Protein AF-A0A3P7BWD8-F1 (afdb_monomer_lite)

Radius of gyration: 16.14 Å; chains: 1; bounding box: 41×26×42 Å

pLDDT: mean 90.18, std 4.86, range [79.0, 96.38]

Secondary structure (DSSP, 8-state):
-HHHHHT-SSSSSTTHHHHHEEEEEGGGS---HHHHHHTTT-SEEEEES-B--TTSSSTTPBPHHHHHHHHHHHHHHHHH-

Structure (mmCIF, N/CA/C/O backbone):
data_AF-A0A3P7BWD8-F1
#
_entry.id   AF-A0A3P7BWD8-F1
#
loop_
_atom_site.group_PDB
_atom_site.id
_atom_site.type_symbol
_atom_site.label_atom_id
_atom_site.label_alt_id
_atom_site.label_comp_id
_atom_site.label_asym_id
_atom_site.label_entity_id
_atom_site.label_seq_id
_atom_site.pdbx_PDB_ins_code
_atom_site.Cartn_x
_atom_site.Cartn_y
_atom_site.Cartn_z
_atom_site.occupancy
_atom_site.B_iso_or_equiv
_atom_site.auth_seq_id
_atom_site.auth_comp_id
_atom_site.auth_asym_id
_atom_site.auth_atom_id
_atom_site.pdbx_PDB_model_num
ATOM 1 N N . MET A 1 1 ? 6.557 5.571 -11.238 1.00 82.00 1 MET A N 1
ATOM 2 C CA . MET A 1 1 ? 6.717 4.725 -12.439 1.00 82.00 1 MET A CA 1
ATOM 3 C C . MET A 1 1 ? 6.271 3.279 -12.231 1.00 82.00 1 MET A C 1
ATOM 5 O O . MET A 1 1 ? 5.423 2.845 -12.989 1.00 82.00 1 MET A O 1
ATOM 9 N N . VAL A 1 2 ? 6.758 2.546 -11.214 1.00 91.44 2 VAL A N 1
ATOM 10 C CA . VAL A 1 2 ? 6.393 1.121 -10.995 1.00 91.44 2 VAL A CA 1
ATOM 11 C C . VAL A 1 2 ? 4.878 0.873 -11.044 1.00 91.44 2 VAL A C 1
ATOM 13 O O . VAL A 1 2 ? 4.436 -0.015 -11.763 1.00 91.44 2 VAL A O 1
ATOM 16 N N . TYR A 1 3 ? 4.081 1.700 -10.357 1.00 91.44 3 TYR A N 1
ATOM 17 C CA . TYR A 1 3 ? 2.617 1.621 -10.408 1.00 91.44 3 TYR A CA 1
ATOM 18 C C . TYR A 1 3 ? 2.052 1.743 -11.831 1.00 91.44 3 TYR A C 1
ATOM 20 O O . TYR A 1 3 ? 1.326 0.866 -12.275 1.00 91.44 3 TYR A O 1
ATOM 28 N N . GLN A 1 4 ? 2.425 2.791 -12.566 1.00 92.44 4 GLN A N 1
ATOM 29 C CA . GLN A 1 4 ? 1.886 3.062 -13.903 1.00 92.44 4 GLN A CA 1
ATOM 30 C C . GLN A 1 4 ? 2.189 1.955 -14.916 1.00 92.44 4 GLN A C 1
ATOM 32 O O . GLN A 1 4 ? 1.378 1.714 -15.796 1.00 92.44 4 GLN A O 1
ATOM 37 N N . ILE A 1 5 ? 3.343 1.297 -14.799 1.00 91.00 5 ILE A N 1
ATOM 38 C CA . ILE A 1 5 ? 3.772 0.272 -15.760 1.00 91.00 5 ILE A CA 1
ATOM 39 C C . ILE A 1 5 ? 3.155 -1.091 -15.442 1.00 91.00 5 ILE A C 1
ATOM 41 O O . ILE A 1 5 ? 2.774 -1.812 -16.355 1.00 91.00 5 ILE A O 1
ATOM 45 N N . TYR A 1 6 ? 3.102 -1.463 -14.158 1.00 90.62 6 TYR A N 1
ATOM 46 C CA . TYR A 1 6 ? 2.813 -2.844 -13.751 1.00 90.62 6 TYR A CA 1
ATOM 47 C C . TYR A 1 6 ? 1.455 -3.033 -13.070 1.00 90.62 6 TYR A C 1
ATOM 49 O O . TYR A 1 6 ? 0.978 -4.160 -12.993 1.00 90.62 6 TYR A O 1
ATOM 57 N N . TYR A 1 7 ? 0.848 -1.965 -12.548 1.00 90.56 7 TYR A N 1
ATOM 58 C CA . TYR A 1 7 ? -0.340 -2.057 -11.690 1.00 90.56 7 TYR A CA 1
ATOM 59 C C . TYR A 1 7 ? -1.498 -1.159 -12.130 1.00 90.56 7 TYR A C 1
ATOM 61 O O . TYR A 1 7 ? -2.634 -1.398 -11.728 1.00 90.56 7 TYR A O 1
ATOM 69 N N . SER A 1 8 ? -1.232 -0.125 -12.927 1.00 93.25 8 SER A N 1
ATOM 70 C CA . SER A 1 8 ? -2.268 0.758 -13.450 1.00 93.25 8 SER A CA 1
ATOM 71 C C . SER A 1 8 ? -2.975 0.102 -14.642 1.00 93.25 8 SER A C 1
ATOM 73 O O . SER A 1 8 ? -2.295 -0.286 -15.592 1.00 93.25 8 SER A O 1
ATOM 75 N N . PRO A 1 9 ? -4.316 0.001 -14.641 1.00 90.94 9 PRO A N 1
ATOM 76 C CA . PRO A 1 9 ? -5.063 -0.595 -15.750 1.00 90.94 9 PRO A CA 1
ATOM 77 C C . PRO A 1 9 ? -4.938 0.179 -17.068 1.00 90.94 9 PRO A C 1
ATOM 79 O O . PRO A 1 9 ? -4.964 -0.417 -18.140 1.00 90.94 9 PRO A O 1
ATOM 82 N N . ASP A 1 10 ? -4.832 1.507 -16.990 1.00 93.12 10 ASP A N 1
ATOM 83 C CA . ASP A 1 10 ? -4.814 2.426 -18.134 1.00 93.12 10 ASP A CA 1
ATOM 84 C C . ASP A 1 10 ? -3.485 3.194 -18.260 1.00 93.12 10 ASP A C 1
ATOM 86 O O . ASP A 1 10 ? -3.369 4.125 -19.055 1.00 93.12 10 ASP A O 1
ATOM 90 N N . GLY A 1 11 ? -2.483 2.845 -17.447 1.00 89.88 11 GLY A N 1
ATOM 91 C CA . GLY A 1 11 ? -1.210 3.566 -17.355 1.00 89.88 11 GLY A CA 1
ATOM 92 C C . GLY A 1 11 ? -1.307 4.935 -16.667 1.00 89.88 11 GLY A C 1
ATOM 93 O O . GLY A 1 11 ? -0.297 5.633 -16.512 1.00 89.88 11 GLY A O 1
ATOM 94 N N . SER A 1 12 ? -2.499 5.337 -16.216 1.00 93.38 12 SER A N 1
ATOM 95 C CA . SER A 1 12 ? -2.702 6.598 -15.510 1.00 93.38 12 SER A CA 1
ATOM 96 C C . SER A 1 12 ? -2.318 6.492 -14.028 1.00 93.38 12 SER A C 1
ATOM 98 O O . SER A 1 12 ? -2.036 5.419 -13.494 1.00 93.38 12 SER A O 1
ATOM 100 N N . MET A 1 13 ? -2.308 7.633 -13.338 1.00 93.38 13 MET A N 1
ATOM 101 C CA . MET A 1 13 ? -2.097 7.704 -11.885 1.00 93.38 13 MET A CA 1
ATOM 102 C C . MET A 1 13 ? -3.396 7.545 -11.078 1.00 93.38 13 MET A C 1
ATOM 104 O O . MET A 1 13 ? -3.381 7.684 -9.852 1.00 93.38 13 MET A O 1
ATOM 108 N N . LYS A 1 14 ? -4.534 7.285 -11.734 1.00 94.75 14 LYS A N 1
ATOM 109 C CA . LYS A 1 14 ? -5.818 7.108 -11.045 1.00 94.75 14 LYS A CA 1
ATOM 110 C C . LYS A 1 14 ? -5.747 5.874 -10.152 1.00 94.75 14 LYS A C 1
ATOM 112 O O . LYS A 1 14 ? -5.383 4.807 -10.616 1.00 94.75 14 LYS A O 1
ATOM 117 N N . GLY A 1 15 ? -6.091 6.032 -8.874 1.00 92.69 15 GLY A N 1
ATOM 118 C CA . GLY A 1 15 ? -6.020 4.944 -7.892 1.00 92.69 15 GLY A CA 1
ATOM 119 C C . GLY A 1 15 ? -4.640 4.738 -7.258 1.00 92.69 15 GLY A C 1
ATOM 120 O O . GLY A 1 15 ? -4.508 3.900 -6.372 1.00 92.69 15 GLY A O 1
ATOM 121 N N . TYR A 1 16 ? -3.623 5.533 -7.615 1.00 93.31 16 TYR A N 1
ATOM 122 C CA . TYR A 1 16 ? -2.284 5.403 -7.029 1.00 93.31 16 TYR A CA 1
ATOM 123 C C . TYR A 1 16 ? -2.274 5.558 -5.501 1.00 93.31 16 TYR A C 1
ATOM 125 O O . TYR A 1 16 ? -1.610 4.796 -4.798 1.00 93.31 16 TYR A O 1
ATOM 133 N N . THR A 1 17 ? -3.020 6.532 -4.975 1.00 93.56 17 THR A N 1
ATOM 134 C CA . THR A 1 17 ? -3.118 6.759 -3.526 1.00 93.56 17 THR A CA 1
ATOM 135 C C . THR A 1 17 ? -3.753 5.565 -2.823 1.00 93.56 17 THR A C 1
ATOM 137 O O . THR A 1 17 ? -3.268 5.143 -1.783 1.00 93.56 17 THR A O 1
ATOM 140 N N . ASP A 1 18 ? -4.798 4.990 -3.414 1.00 92.56 18 ASP A N 1
ATOM 141 C CA . ASP A 1 18 ? -5.484 3.817 -2.873 1.00 92.56 18 ASP A CA 1
ATOM 142 C C . ASP A 1 18 ? -4.555 2.594 -2.841 1.00 92.56 18 ASP A C 1
ATOM 144 O O . ASP A 1 18 ? -4.446 1.911 -1.827 1.00 92.56 18 ASP A O 1
ATOM 148 N N . PHE A 1 19 ? -3.791 2.399 -3.916 1.00 92.25 19 PHE A N 1
ATOM 149 C CA . PHE A 1 19 ? -2.796 1.336 -4.048 1.00 92.25 19 PHE A CA 1
ATOM 150 C C . PHE A 1 19 ? -1.627 1.450 -3.058 1.00 92.25 19 PHE A C 1
ATOM 152 O O . PHE A 1 19 ? -1.088 0.448 -2.596 1.00 92.25 19 PHE A O 1
ATOM 159 N N . THR A 1 20 ? -1.205 2.675 -2.746 1.00 93.81 20 THR A N 1
ATOM 160 C CA . THR A 1 20 ? -0.022 2.941 -1.911 1.00 93.81 20 THR A CA 1
ATOM 161 C C . THR A 1 20 ? -0.326 2.874 -0.406 1.00 93.81 20 THR A C 1
ATOM 163 O O . THR A 1 20 ? 0.584 2.901 0.429 1.00 93.81 20 THR A O 1
ATOM 166 N N . LEU A 1 21 ? -1.606 2.815 -0.039 1.00 94.69 21 LEU A N 1
ATOM 167 C CA . LEU A 1 21 ? -2.058 2.812 1.344 1.00 94.69 21 LEU A CA 1
ATOM 168 C C . LEU A 1 21 ? -2.456 1.404 1.798 1.00 94.69 21 LEU A C 1
ATOM 170 O O . LEU A 1 21 ? -3.382 0.801 1.259 1.00 94.69 21 LEU A O 1
ATOM 174 N N . SER A 1 22 ? -1.820 0.929 2.867 1.00 94.00 22 SER A N 1
ATOM 175 C CA . SER A 1 22 ? -2.171 -0.322 3.542 1.00 94.00 22 SER A CA 1
ATOM 176 C C . SER A 1 22 ? -3.279 -0.117 4.568 1.00 94.00 22 SER A C 1
ATOM 178 O O . SER A 1 22 ? -3.354 0.934 5.207 1.00 94.00 22 SER A O 1
ATOM 180 N N . TYR A 1 23 ? -4.104 -1.146 4.757 1.00 92.94 23 TYR A N 1
ATOM 181 C CA . TYR A 1 23 ? -5.138 -1.177 5.789 1.00 92.94 23 TYR 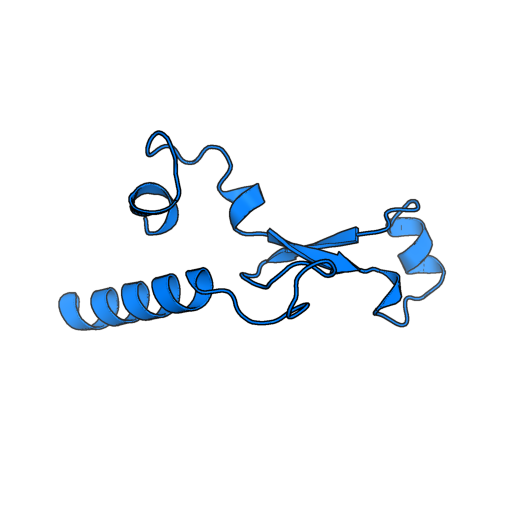A CA 1
ATOM 182 C C . TYR A 1 23 ? -4.558 -1.610 7.133 1.00 92.94 23 TYR A C 1
ATOM 184 O O . TYR A 1 23 ? -3.742 -2.530 7.202 1.00 92.94 23 TYR A O 1
ATOM 192 N N . MET A 1 24 ? -5.019 -0.968 8.200 1.00 90.06 24 MET A N 1
ATOM 193 C CA . MET A 1 24 ? -4.720 -1.337 9.574 1.00 90.06 24 MET A CA 1
ATOM 194 C C . MET A 1 24 ? -5.985 -1.397 10.398 1.00 90.06 24 MET A C 1
ATOM 196 O O . MET A 1 24 ? -6.772 -0.457 10.365 1.00 90.06 24 MET A O 1
ATOM 200 N N . ASP A 1 25 ? -6.159 -2.483 11.139 1.00 90.75 25 ASP A N 1
ATOM 201 C CA . ASP A 1 25 ? -7.233 -2.583 12.116 1.00 90.75 25 ASP A CA 1
ATOM 202 C C . ASP A 1 25 ? -6.924 -1.688 13.320 1.00 90.75 25 ASP A C 1
ATOM 204 O O . ASP A 1 25 ? -5.828 -1.750 13.886 1.00 90.75 25 ASP A O 1
ATOM 208 N N . VAL A 1 26 ? -7.872 -0.834 13.694 1.00 87.25 26 VAL A N 1
ATOM 209 C CA . VAL A 1 26 ? -7.735 0.084 14.829 1.00 87.25 26 VAL A CA 1
ATOM 210 C C . VAL A 1 26 ? -7.604 -0.680 16.143 1.00 87.25 26 VAL A C 1
ATOM 212 O O . VAL A 1 26 ? -6.812 -0.283 17.000 1.00 87.25 26 VAL A O 1
ATOM 215 N N . ASP A 1 27 ? -8.297 -1.812 16.269 1.00 83.81 27 ASP A N 1
ATOM 216 C CA . ASP A 1 27 ? -8.304 -2.616 17.494 1.00 83.81 27 ASP A CA 1
ATOM 217 C C . ASP A 1 27 ? -6.972 -3.345 17.724 1.00 83.81 27 ASP A C 1
ATOM 219 O O . ASP A 1 27 ? -6.693 -3.826 18.824 1.00 83.81 27 ASP A O 1
ATOM 223 N N . SER A 1 28 ? -6.102 -3.393 16.707 1.00 82.75 28 SER A N 1
ATOM 224 C CA . SER A 1 28 ? -4.752 -3.949 16.844 1.00 82.75 28 SER A CA 1
ATOM 225 C C . SER A 1 28 ? -3.822 -3.085 17.705 1.00 82.75 28 SER A C 1
ATOM 227 O O . SER A 1 28 ? -2.786 -3.569 18.167 1.00 82.75 28 SER A O 1
ATOM 229 N N . PHE A 1 29 ? -4.190 -1.826 17.969 1.00 79.25 29 PHE A N 1
ATOM 230 C CA . PHE A 1 29 ? -3.424 -0.913 18.808 1.00 79.25 29 PHE A CA 1
ATOM 231 C C . PHE A 1 29 ? -4.124 -0.596 20.127 1.00 79.25 29 PHE A C 1
ATOM 233 O O . PHE A 1 29 ? -5.344 -0.492 20.225 1.00 79.25 29 PHE A O 1
ATOM 240 N N . LYS A 1 30 ? -3.319 -0.331 21.160 1.00 79.38 30 LYS A N 1
ATOM 241 C CA . LYS A 1 30 ? -3.805 0.307 22.388 1.00 79.38 30 LYS A CA 1
ATOM 242 C C . LYS A 1 30 ? -3.954 1.806 22.137 1.00 79.38 30 LYS A C 1
ATOM 244 O O . LYS A 1 30 ? -3.020 2.569 22.360 1.00 79.38 30 LYS A O 1
ATOM 249 N N . VAL A 1 31 ? -5.114 2.197 21.621 1.00 79.00 31 VAL A N 1
ATOM 250 C CA . VAL A 1 31 ? -5.448 3.587 21.287 1.00 79.00 31 VAL A CA 1
ATOM 251 C C . VAL A 1 31 ? -6.073 4.284 22.501 1.00 79.00 31 VAL A C 1
ATOM 253 O O . VAL A 1 31 ? -6.922 3.697 23.177 1.00 79.00 31 VAL A O 1
ATOM 256 N N . SER A 1 32 ? -5.658 5.525 22.781 1.00 82.56 32 SER A N 1
ATOM 257 C CA . SER A 1 32 ? -6.277 6.367 23.815 1.00 82.56 32 SER A CA 1
ATOM 258 C C . SER A 1 32 ? -7.736 6.678 23.459 1.00 82.56 32 SER A C 1
ATOM 260 O O . SER A 1 32 ? -8.098 6.751 22.286 1.00 82.56 32 SER A O 1
ATOM 262 N N . GLU A 1 33 ? -8.591 6.913 24.455 1.00 80.38 33 GLU A N 1
ATOM 263 C CA . GLU A 1 33 ? -9.994 7.290 24.222 1.00 80.38 33 GLU A CA 1
ATOM 264 C C . GLU A 1 33 ? -10.136 8.617 23.450 1.00 80.38 33 GLU A C 1
ATOM 266 O O . GLU A 1 33 ? -11.122 8.831 22.746 1.00 80.38 33 GLU A O 1
ATOM 271 N N . GLU A 1 34 ? -9.138 9.500 23.527 1.00 82.31 34 GLU A N 1
ATOM 272 C CA . GLU A 1 34 ? -9.088 10.736 22.737 1.00 82.31 34 GLU A CA 1
ATOM 273 C C . GLU A 1 34 ? -8.844 10.453 21.248 1.00 82.31 34 GLU A C 1
ATOM 275 O O . GLU A 1 34 ? -9.566 10.957 20.387 1.00 82.31 34 GLU A O 1
ATOM 280 N N . ASP A 1 35 ? -7.896 9.568 20.945 1.00 81.25 35 ASP A N 1
ATOM 281 C CA . ASP A 1 35 ? -7.568 9.164 19.578 1.00 81.25 35 ASP A CA 1
ATOM 282 C C . ASP A 1 35 ? -8.705 8.348 18.948 1.00 81.25 35 ASP A C 1
ATOM 284 O O . ASP A 1 35 ? -9.029 8.528 17.774 1.00 81.25 35 ASP A O 1
ATOM 288 N N . LYS A 1 36 ? -9.411 7.521 19.731 1.00 80.25 36 LYS A N 1
ATOM 289 C CA . LYS A 1 36 ? -10.622 6.825 19.260 1.00 80.25 36 LYS A CA 1
ATOM 290 C C . LYS A 1 36 ? -11.717 7.794 18.807 1.00 80.25 36 LYS A C 1
ATOM 292 O O . LYS A 1 36 ? -12.416 7.510 17.834 1.00 80.25 36 LYS A O 1
ATOM 297 N N . LYS A 1 37 ? -11.851 8.964 19.450 1.00 82.12 37 LYS A N 1
ATOM 298 C CA . LYS A 1 37 ? -12.786 10.011 18.993 1.00 82.12 37 LYS A CA 1
ATOM 299 C C . LYS A 1 37 ? -12.365 10.603 17.648 1.00 82.12 37 LYS A C 1
ATOM 301 O O . LYS A 1 37 ? -13.235 10.880 16.823 1.00 82.12 37 LYS A O 1
ATOM 306 N N . LEU A 1 38 ? -11.061 10.757 17.396 1.00 84.38 38 LEU A N 1
ATOM 307 C CA . LEU A 1 38 ? -10.544 11.227 16.101 1.00 84.38 38 LEU A CA 1
ATOM 308 C C . LEU A 1 38 ? -10.865 10.253 14.964 1.00 84.38 38 LEU A C 1
ATOM 310 O O . LEU A 1 38 ? -11.121 10.683 13.839 1.00 84.38 38 LEU A O 1
ATOM 314 N N . LEU A 1 39 ? -10.918 8.956 15.269 1.00 83.31 39 LEU A N 1
ATOM 315 C CA . LEU A 1 39 ? -11.250 7.904 14.309 1.00 83.31 39 LEU A CA 1
ATOM 316 C C . LEU A 1 39 ? -12.735 7.856 13.938 1.00 83.31 39 LEU A C 1
ATOM 318 O O . LEU A 1 39 ? -13.088 7.192 12.967 1.00 83.31 39 LEU A O 1
ATOM 322 N N . LYS A 1 40 ? -13.610 8.569 14.664 1.00 85.31 40 LYS A N 1
ATOM 323 C CA . LYS A 1 40 ? -15.053 8.683 14.373 1.00 85.31 40 LYS A CA 1
ATOM 324 C C . LYS A 1 40 ? -15.747 7.328 14.135 1.00 85.31 40 LYS A C 1
ATOM 326 O O . LYS A 1 40 ? -16.654 7.234 13.313 1.00 85.31 40 LYS A O 1
ATOM 331 N N . GLY A 1 41 ? -15.316 6.282 14.843 1.00 81.12 41 GLY A N 1
ATOM 332 C CA . GLY A 1 41 ? -15.869 4.930 14.704 1.00 81.12 41 GLY A CA 1
ATOM 333 C C . GLY A 1 41 ? -15.403 4.158 13.463 1.00 81.12 41 GLY A C 1
ATOM 334 O O . GLY A 1 41 ? -16.015 3.151 13.118 1.00 81.12 41 GLY A O 1
ATOM 335 N N . ALA A 1 42 ? -14.346 4.601 12.777 1.00 85.88 42 ALA A N 1
ATOM 336 C CA . ALA A 1 42 ? -13.728 3.825 11.708 1.00 85.88 42 ALA A CA 1
ATOM 337 C C . ALA A 1 42 ? -13.079 2.549 12.268 1.00 85.88 42 ALA A C 1
ATOM 339 O O . ALA A 1 42 ? -12.270 2.614 13.189 1.00 85.88 42 ALA A O 1
ATOM 340 N N . GLN A 1 43 ? -13.404 1.400 11.673 1.00 85.69 43 GLN A N 1
ATOM 341 C CA . GLN A 1 43 ? -12.789 0.111 12.012 1.00 85.69 43 GLN A CA 1
ATOM 342 C C . GLN A 1 43 ? -11.354 -0.005 11.472 1.00 85.69 43 GLN A C 1
ATOM 344 O O . GLN A 1 43 ? -10.502 -0.659 12.069 1.00 85.69 43 GLN A O 1
ATOM 349 N N . TYR A 1 44 ? -11.076 0.651 10.342 1.00 89.12 44 TYR A N 1
ATOM 350 C CA . TYR A 1 44 ? -9.785 0.582 9.669 1.00 89.12 44 TYR A CA 1
ATOM 351 C C . TYR A 1 44 ? -9.182 1.965 9.451 1.00 89.12 44 TYR A C 1
ATOM 353 O O . TYR A 1 44 ? -9.849 2.888 8.979 1.00 89.12 44 TYR A O 1
ATOM 361 N N . CYS A 1 45 ? -7.881 2.064 9.700 1.00 89.44 45 CYS A N 1
ATOM 362 C CA . CYS A 1 45 ? -7.038 3.190 9.324 1.00 89.44 45 CYS A CA 1
ATOM 363 C C . CYS A 1 45 ? -6.189 2.843 8.107 1.00 89.44 45 CYS A C 1
ATOM 365 O O . CYS A 1 45 ? -5.910 1.674 7.832 1.00 89.44 45 CYS A O 1
ATOM 367 N N . ARG A 1 46 ? -5.736 3.869 7.384 1.00 91.62 46 ARG A N 1
ATOM 368 C CA . ARG A 1 46 ? -4.847 3.702 6.234 1.00 91.62 46 ARG A CA 1
ATOM 369 C C . ARG A 1 46 ? -3.537 4.429 6.455 1.00 91.62 46 ARG A C 1
ATOM 371 O O . ARG A 1 46 ? -3.531 5.580 6.878 1.00 91.62 46 ARG A O 1
ATOM 378 N N . TYR A 1 47 ? -2.435 3.756 6.154 1.00 91.25 47 TYR A N 1
ATOM 379 C CA . TYR A 1 47 ? -1.092 4.306 6.298 1.00 91.25 47 TYR A CA 1
ATOM 380 C C . TYR A 1 47 ? -0.246 3.965 5.078 1.00 91.25 47 TYR A C 1
ATOM 382 O O . TYR A 1 47 ? -0.524 3.007 4.355 1.00 91.25 47 TYR A O 1
ATOM 390 N N . PHE A 1 48 ? 0.792 4.762 4.837 1.00 93.62 48 PHE A N 1
ATOM 391 C CA . PHE A 1 48 ? 1.705 4.524 3.727 1.00 93.62 48 PHE A CA 1
ATOM 392 C C . PHE A 1 48 ? 2.428 3.188 3.914 1.00 93.62 48 PHE A C 1
ATOM 394 O O . PHE A 1 48 ? 3.170 3.000 4.881 1.00 93.62 48 PHE A O 1
ATOM 401 N N . GLY A 1 49 ? 2.229 2.261 2.982 1.00 92.62 49 GLY A N 1
ATOM 402 C CA . GLY A 1 49 ? 2.839 0.944 3.059 1.00 92.62 49 GLY A CA 1
ATOM 403 C C . GLY A 1 49 ? 2.304 -0.015 2.008 1.00 92.62 49 GLY A C 1
ATOM 404 O O . GLY A 1 49 ? 1.227 0.182 1.453 1.00 92.62 49 GLY A O 1
ATOM 405 N N . TYR A 1 50 ? 3.051 -1.093 1.791 1.00 93.38 50 TYR A N 1
ATOM 406 C CA . TYR A 1 50 ? 2.707 -2.167 0.858 1.00 93.38 50 TYR A CA 1
ATOM 407 C C . TYR A 1 50 ? 2.574 -3.491 1.615 1.00 93.38 50 TYR A C 1
ATOM 409 O O . TYR A 1 50 ? 3.378 -4.411 1.429 1.00 93.38 50 TYR A O 1
ATOM 417 N N . ARG A 1 51 ? 1.606 -3.560 2.530 1.00 94.00 51 ARG A N 1
ATOM 418 C CA . ARG A 1 51 ? 1.333 -4.721 3.378 1.00 94.00 51 ARG A CA 1
ATOM 419 C C . ARG A 1 51 ? -0.048 -5.300 3.113 1.00 94.00 51 ARG A C 1
ATOM 421 O O . ARG A 1 51 ? -0.975 -4.595 2.727 1.00 94.00 51 ARG A O 1
ATOM 428 N N . GLU A 1 52 ? -0.144 -6.599 3.342 1.00 93.19 52 GLU A N 1
ATOM 429 C CA . GLU A 1 52 ? -1.379 -7.360 3.228 1.00 93.19 52 GLU A CA 1
ATOM 430 C C . GLU A 1 52 ? -2.435 -6.853 4.229 1.00 93.19 52 GLU A C 1
ATOM 432 O O . GLU A 1 52 ? -2.090 -6.534 5.375 1.00 93.19 52 GLU A O 1
ATOM 437 N N . PRO A 1 53 ? -3.717 -6.783 3.826 1.00 92.06 53 PRO A N 1
ATOM 438 C CA . PRO A 1 53 ? -4.798 -6.338 4.696 1.00 92.06 53 PRO A CA 1
ATOM 439 C C . PRO A 1 53 ? -5.037 -7.320 5.857 1.00 92.06 53 PRO A C 1
ATOM 441 O O . PRO A 1 53 ? -4.643 -8.487 5.778 1.00 92.06 53 PRO A O 1
ATOM 444 N N . PRO A 1 54 ? -5.745 -6.890 6.918 1.00 89.38 54 PRO A N 1
ATOM 445 C CA . PRO A 1 54 ? -6.032 -7.738 8.078 1.00 89.38 54 PRO A CA 1
ATOM 446 C C . PRO A 1 54 ? -6.822 -9.015 7.744 1.00 89.38 54 PRO A C 1
ATOM 448 O O . PRO A 1 54 ? -6.696 -10.002 8.456 1.00 89.38 54 PRO A O 1
ATOM 451 N N . ASN A 1 55 ? -7.595 -9.020 6.652 1.00 87.62 55 ASN A N 1
ATOM 452 C CA . ASN A 1 55 ? -8.391 -10.173 6.208 1.00 87.62 55 ASN A CA 1
ATOM 453 C C . ASN A 1 55 ? -7.626 -11.148 5.280 1.00 87.62 55 ASN A C 1
ATOM 455 O O . ASN A 1 55 ? -8.217 -12.061 4.711 1.00 87.62 55 ASN A O 1
ATOM 459 N N . SER A 1 56 ? -6.329 -10.926 5.047 1.00 90.50 56 SER A N 1
ATOM 460 C CA . SER A 1 56 ? -5.505 -11.788 4.187 1.00 90.50 56 SER A CA 1
ATOM 461 C C . SER A 1 56 ? -5.015 -13.032 4.937 1.00 90.50 56 SER A C 1
ATOM 463 O O . SER A 1 56 ? -4.939 -13.048 6.163 1.00 90.50 56 SER A O 1
ATOM 465 N N . THR A 1 57 ? -4.595 -14.067 4.203 1.00 90.94 57 THR A N 1
ATOM 466 C CA . THR A 1 57 ? -4.005 -15.303 4.757 1.00 90.94 57 THR A CA 1
ATOM 467 C C . THR A 1 57 ? -2.775 -15.030 5.631 1.00 90.94 57 THR A C 1
ATOM 469 O O . THR A 1 57 ? -2.457 -15.808 6.529 1.00 90.94 57 THR A O 1
ATOM 472 N N . LYS A 1 58 ? -2.053 -13.936 5.354 1.00 90.81 58 LYS A N 1
ATOM 473 C CA . LYS A 1 58 ? -0.888 -13.477 6.123 1.00 90.81 58 LYS A CA 1
ATOM 474 C C . LYS A 1 58 ? -1.049 -11.989 6.453 1.00 90.81 58 LYS A C 1
ATOM 476 O O . LYS A 1 58 ? -0.490 -11.154 5.738 1.00 90.81 58 LYS A O 1
ATOM 481 N N . PRO A 1 59 ? -1.815 -11.638 7.498 1.00 89.94 59 PRO A N 1
ATOM 482 C CA . PRO A 1 59 ? -2.128 -10.247 7.801 1.00 89.94 59 PRO A CA 1
ATOM 483 C C . PRO A 1 59 ? -0.853 -9.445 8.081 1.00 89.94 59 PRO A C 1
ATOM 485 O O . PRO A 1 59 ? 0.056 -9.919 8.765 1.00 89.94 59 PRO A O 1
ATOM 488 N N . TYR A 1 60 ? -0.785 -8.229 7.533 1.00 89.81 60 TYR A N 1
ATOM 489 C CA . TYR A 1 60 ? 0.326 -7.282 7.698 1.00 89.81 60 TYR A CA 1
ATOM 490 C C . TYR A 1 60 ? 1.692 -7.729 7.154 1.00 89.81 60 TYR A C 1
ATOM 492 O O . TYR A 1 60 ? 2.693 -7.031 7.350 1.00 89.81 60 TYR A O 1
ATOM 500 N N . ALA A 1 61 ? 1.757 -8.851 6.435 1.00 94.19 61 ALA A N 1
ATOM 501 C CA . ALA A 1 61 ? 2.968 -9.273 5.746 1.00 94.19 61 ALA A CA 1
ATOM 502 C C . ALA A 1 61 ? 3.313 -8.318 4.593 1.00 94.19 61 ALA A C 1
ATOM 504 O O . ALA A 1 61 ? 2.444 -7.645 4.038 1.00 94.19 61 ALA A O 1
ATOM 505 N N . LEU A 1 62 ? 4.592 -8.257 4.217 1.00 93.38 62 LEU A N 1
ATOM 506 C CA . LEU A 1 62 ? 5.022 -7.497 3.043 1.00 93.38 62 LEU A CA 1
ATOM 507 C C . LEU A 1 62 ? 4.460 -8.134 1.769 1.00 93.38 62 LEU A C 1
ATOM 509 O O . LEU A 1 62 ? 4.630 -9.331 1.538 1.00 93.38 62 LEU A O 1
ATOM 513 N N . THR A 1 63 ? 3.833 -7.310 0.936 1.00 93.38 63 THR A N 1
ATOM 514 C CA . THR A 1 63 ? 3.317 -7.724 -0.375 1.00 93.38 63 THR A CA 1
ATOM 515 C C . THR A 1 63 ? 4.455 -7.897 -1.385 1.00 93.38 63 THR A C 1
ATOM 517 O O . THR A 1 63 ? 5.551 -7.352 -1.224 1.00 93.38 63 THR A O 1
ATOM 520 N N . SER A 1 64 ? 4.194 -8.595 -2.491 1.00 91.62 64 SER A N 1
ATOM 521 C CA . SER A 1 64 ? 5.127 -8.658 -3.627 1.00 91.62 64 SER A CA 1
ATOM 522 C C . SER A 1 64 ? 5.421 -7.273 -4.223 1.00 91.62 64 SER A C 1
ATOM 524 O O . SER A 1 64 ? 6.530 -7.023 -4.692 1.00 91.62 64 SER A O 1
ATOM 526 N N . VAL A 1 65 ? 4.466 -6.338 -4.140 1.00 92.94 65 VAL A N 1
ATOM 527 C CA . VAL A 1 65 ? 4.616 -4.943 -4.584 1.00 92.94 65 VAL A CA 1
ATOM 528 C C . VAL A 1 65 ? 5.804 -4.263 -3.912 1.00 92.94 65 VAL A C 1
ATOM 530 O O . VAL A 1 65 ? 6.584 -3.586 -4.583 1.00 92.94 65 VAL A O 1
ATOM 533 N N . PHE A 1 66 ? 5.974 -4.475 -2.604 1.00 94.06 66 PHE A N 1
ATOM 534 C CA . PHE A 1 66 ? 7.110 -3.935 -1.863 1.00 94.06 66 PHE A CA 1
ATOM 535 C C . PHE A 1 66 ? 8.437 -4.335 -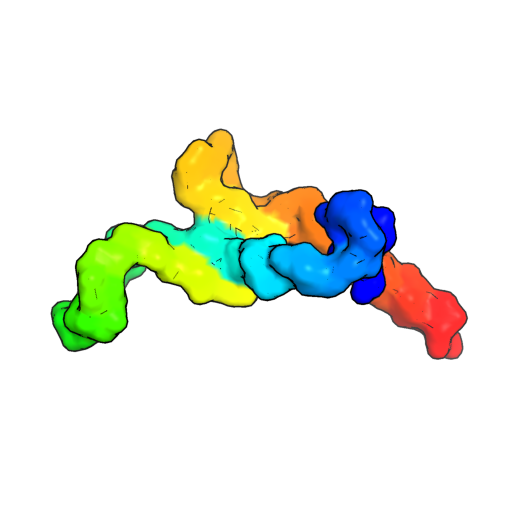2.520 1.00 94.06 66 PHE A C 1
ATOM 537 O O . PHE A 1 66 ? 9.282 -3.483 -2.797 1.00 94.06 66 PHE A O 1
ATOM 544 N N . TRP A 1 67 ? 8.585 -5.621 -2.835 1.00 94.38 67 TRP A N 1
ATOM 545 C CA . TRP A 1 67 ? 9.795 -6.165 -3.443 1.00 94.38 67 TRP A CA 1
ATOM 546 C C . TRP A 1 67 ? 10.019 -5.656 -4.865 1.00 94.38 67 TRP A C 1
ATOM 548 O O . TRP A 1 67 ? 11.146 -5.302 -5.203 1.00 94.38 67 TRP A O 1
ATOM 558 N N . HIS A 1 68 ? 8.963 -5.512 -5.669 1.00 94.31 68 HIS A N 1
ATOM 559 C CA . HIS A 1 68 ? 9.068 -4.890 -6.992 1.00 94.31 68 HIS A CA 1
ATOM 560 C C . HIS A 1 68 ? 9.585 -3.448 -6.916 1.00 94.31 68 HIS A C 1
ATOM 562 O O . HIS A 1 68 ? 10.423 -3.043 -7.720 1.00 94.31 68 HIS A O 1
ATOM 568 N N . ILE A 1 69 ? 9.129 -2.671 -5.931 1.00 93.94 69 ILE A N 1
ATOM 569 C CA . ILE A 1 69 ? 9.587 -1.291 -5.735 1.00 93.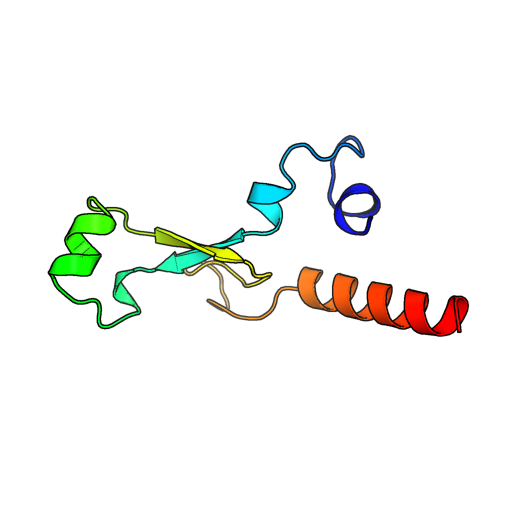94 69 ILE A CA 1
ATOM 570 C C . 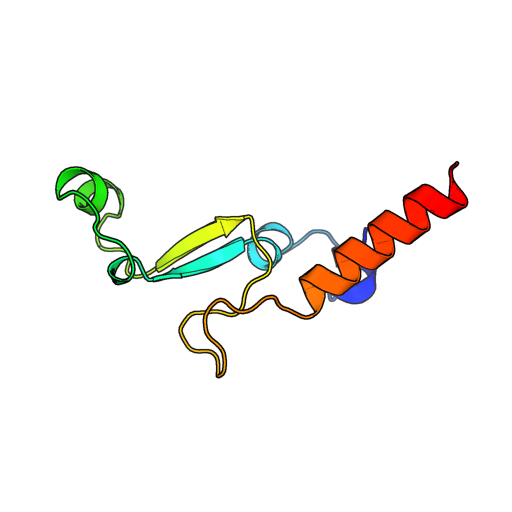ILE A 1 69 ? 11.046 -1.258 -5.278 1.00 93.94 69 ILE A C 1
ATOM 572 O O . ILE A 1 69 ? 11.814 -0.439 -5.780 1.00 93.94 69 ILE A O 1
ATOM 576 N N . VAL A 1 70 ? 11.441 -2.134 -4.349 1.00 95.12 70 VAL A N 1
ATOM 577 C CA . VAL A 1 70 ? 12.836 -2.245 -3.896 1.00 95.12 70 VAL A CA 1
ATOM 578 C C . VAL A 1 70 ? 13.754 -2.613 -5.063 1.00 95.12 70 VAL A C 1
ATOM 580 O O . VAL A 1 70 ? 14.751 -1.928 -5.282 1.00 95.12 70 VAL A O 1
ATOM 583 N N . ALA A 1 71 ? 13.386 -3.618 -5.860 1.00 95.56 71 ALA A N 1
ATOM 584 C CA . ALA A 1 71 ? 14.14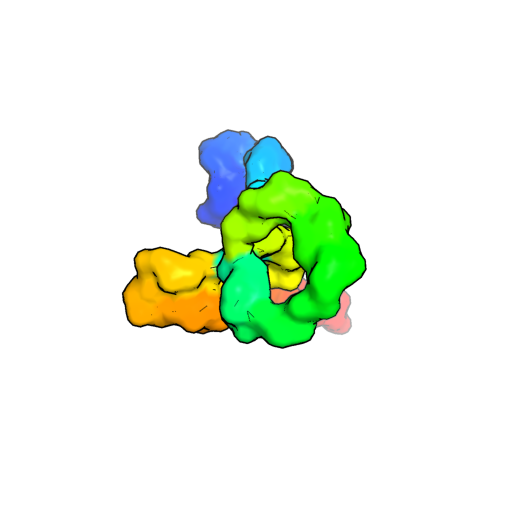8 -4.028 -7.036 1.00 95.56 71 ALA A CA 1
ATOM 585 C C . ALA A 1 71 ? 14.265 -2.895 -8.069 1.00 95.56 71 ALA A C 1
ATOM 587 O O . ALA A 1 71 ? 15.359 -2.611 -8.549 1.00 95.56 71 ALA A O 1
ATOM 588 N N . ALA A 1 72 ? 13.169 -2.188 -8.363 1.00 94.75 72 ALA A N 1
ATOM 589 C CA . ALA A 1 72 ? 13.187 -1.064 -9.297 1.00 94.75 72 ALA A CA 1
ATOM 590 C C . ALA A 1 72 ? 14.075 0.093 -8.811 1.00 94.75 72 ALA A C 1
ATOM 592 O O . ALA A 1 72 ? 14.802 0.685 -9.607 1.00 94.75 72 ALA A O 1
ATOM 593 N N . LYS A 1 73 ? 14.053 0.403 -7.507 1.00 94.19 73 LYS A N 1
ATOM 594 C CA . LYS A 1 73 ? 14.947 1.407 -6.909 1.00 94.19 73 LYS A CA 1
ATOM 595 C C . LYS A 1 73 ? 16.411 0.978 -6.986 1.00 94.19 73 LYS A C 1
ATOM 597 O O . LYS A 1 73 ? 17.257 1.812 -7.284 1.00 94.19 73 LYS A O 1
ATOM 602 N N . PHE A 1 74 ? 16.699 -0.299 -6.744 1.00 96.38 74 PHE A N 1
ATOM 603 C CA . PHE A 1 74 ? 18.049 -0.842 -6.860 1.00 96.38 74 PHE A CA 1
ATOM 604 C C . PHE A 1 74 ? 18.575 -0.739 -8.298 1.00 96.38 74 PHE A C 1
ATOM 606 O O . PHE A 1 74 ? 19.637 -0.168 -8.508 1.00 96.38 74 PHE A O 1
ATOM 613 N N . ILE A 1 75 ? 17.791 -1.182 -9.289 1.00 95.94 75 ILE A N 1
ATOM 614 C CA . ILE A 1 75 ? 18.134 -1.068 -10.717 1.00 95.94 75 ILE A CA 1
ATOM 615 C C . ILE A 1 75 ? 18.366 0.393 -11.110 1.00 95.94 75 ILE A C 1
ATOM 617 O O . ILE A 1 75 ? 19.340 0.693 -11.792 1.00 95.94 75 ILE A O 1
ATOM 621 N N . PHE A 1 76 ? 17.498 1.307 -10.664 1.00 94.50 76 PHE A N 1
ATOM 622 C CA . PHE A 1 76 ? 17.662 2.735 -10.927 1.00 94.50 76 PHE A CA 1
ATOM 623 C C . PHE A 1 76 ? 19.005 3.246 -10.393 1.00 94.50 76 PHE A C 1
ATOM 625 O O . PHE A 1 76 ? 19.746 3.888 -11.127 1.00 94.50 76 PHE A O 1
ATOM 632 N N . I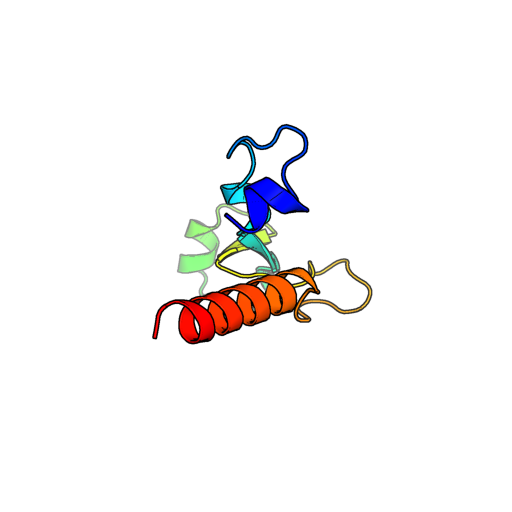LE A 1 77 ? 19.362 2.910 -9.152 1.00 96.25 77 ILE A N 1
ATOM 633 C CA . ILE A 1 77 ? 20.663 3.296 -8.596 1.00 96.25 77 ILE A CA 1
ATOM 634 C C . ILE A 1 77 ? 21.803 2.687 -9.421 1.00 96.25 77 ILE A C 1
ATOM 636 O O . ILE A 1 77 ? 22.726 3.405 -9.763 1.00 96.25 77 ILE A O 1
ATOM 640 N N . SER A 1 78 ? 21.741 1.407 -9.792 1.00 95.25 78 SER A N 1
ATOM 641 C CA . SER A 1 78 ? 22.817 0.754 -10.553 1.00 95.25 78 SER A CA 1
ATOM 642 C C . SER A 1 78 ? 23.012 1.288 -11.975 1.00 95.25 78 SER A C 1
ATOM 644 O O . SER A 1 78 ? 24.125 1.229 -12.479 1.00 95.25 78 SER A O 1
ATOM 646 N N . VAL A 1 79 ? 21.952 1.751 -12.643 1.00 96.12 79 VAL A N 1
ATOM 647 C CA . VAL A 1 79 ? 22.018 2.251 -14.031 1.00 96.12 79 VAL A CA 1
ATOM 648 C C . VAL A 1 79 ? 22.461 3.713 -14.098 1.00 96.12 79 VAL A C 1
ATOM 650 O O . VAL A 1 79 ? 23.088 4.111 -15.075 1.00 96.12 79 VAL A O 1
ATOM 653 N N . PHE A 1 80 ? 22.095 4.518 -13.099 1.00 92.25 80 PHE A N 1
ATOM 654 C CA . PHE A 1 80 ? 22.343 5.963 -13.088 1.00 92.25 80 PHE A CA 1
ATOM 655 C C . PHE A 1 80 ? 23.533 6.386 -12.210 1.00 92.25 80 PHE A C 1
ATOM 657 O O . PHE A 1 80 ? 23.749 7.588 -12.043 1.00 92.25 80 PHE A O 1
ATOM 664 N N . ILE A 1 81 ? 24.277 5.430 -11.645 1.00 81.81 81 ILE A N 1
ATOM 665 C CA . ILE A 1 81 ? 25.568 5.665 -10.976 1.00 81.81 81 ILE A CA 1
ATOM 666 C C . ILE A 1 81 ? 26.716 5.539 -11.976 1.00 81.81 81 ILE A C 1
ATOM 668 O O . ILE A 1 81 ? 27.680 6.318 -11.827 1.00 81.81 81 ILE A O 1
#

Sequence (81 aa):
MVYQIYYSPDGSMKGYTDFTLSYMDVDSFKVSEEDKKLLKGAQYCRYFGYREPPNSTKPYALTSVFWHIVAAKFIFISVFI

Organism: Hymenolepis diminuta (NCBI:txid6216)

Foldseek 3Di:
DLCLPPPDPPSDCVCVVVQQKAKDAPVVDPDDPVVVVVCVPDRIDIDGAQADDCPDPDHRHHDVSVVSVVVVVVVVVVVVD